Protein AF-A0A2N9JB74-F1 (afdb_monomer)

Organism: Fagus sylvatica (NCBI:txid28930)

InterPro domains:
  IPR013149 Alcohol dehydrogenase-like, C-terminal [PF00107] (8-75)
  IPR036291 NAD(P)-binding domain superfamily [SSF51735] (7-85)
  IPR045010 Medium-chain dehydrogenase/reductase [PTHR43205] (7-88)

Sequence (125 aa):
MSYSCLNKVDILKSKFGFDEAFNYKEEHDLDATLKRCFPEGIDIYFESVGGKMLDAVLLNMRLHGRIAIAGMISQYNLDQPEGVRNLLKEYVEDIAEGLENGPAALVGMFSGHNVGKQVVVVARE

Solvent-accessible surface area (backbone atoms only — not comparable to full-atom values): 7688 Å² total; per-residue (Å²): 134,88,76,51,70,69,54,52,35,51,42,39,39,75,74,69,64,39,94,75,73,75,58,75,90,78,49,91,48,62,48,66,50,47,43,72,77,31,79,84,38,38,58,67,43,83,37,52,37,42,63,75,60,46,36,32,46,55,79,37,47,30,93,91,37,45,75,48,81,78,42,41,62,75,37,74,87,44,99,68,63,78,77,80,52,60,59,76,74,75,52,50,68,28,78,39,71,37,64,88,40,44,68,58,54,56,54,28,59,81,68,67,70,50,57,64,49,75,43,66,46,70,76,80,135

pLDDT: mean 88.75, std 11.05, range [41.91, 97.31]

Nearest PDB structures (foldseek):
  4nh4-assembly1_A  TM=6.630E-01  e=3.325E-15  Zingiber officinale
  6eow-assembly1_B  TM=6.743E-01  e=8.508E-15  Rubus idaeus
  6ytz-assembly1_A-2  TM=6.754E-01  e=3.723E-14  Malus domestica
  4we3-assembly1_B  TM=6.605E-01  e=5.208E-14  Zingiber officinale
  4we3-assembly2_D  TM=6.477E-01  e=7.789E-14  Zingiber officinale

Secondary structure (DSSP, 8-state):
----HHHHHHHHHHTT--S----TTT-S-HHHHHHHH-TT-EEEEEESS-THHHHHHHTTEEEEEEEEE---TTTTT-SSPPP-TTGGGGPPEEEEESGGGHHHHHHHHHHT---SEEEEE----

Foldseek 3Di:
DDQDLVNVQCCCCPPVPDPGDDRPVPDPDLLVVQCVVCVPFAQEAEAAADDPNQLSNLVRHDVNRDYHHPYHVPQPPDPDGDDRPCPVVNFDEDEAEAPVCVVVLVVCVVVVVTRGHYDYHHDDD

Structure (mmCIF, N/CA/C/O backbone):
data_AF-A0A2N9JB74-F1
#
_entry.id   AF-A0A2N9JB74-F1
#
loop_
_atom_site.group_PDB
_atom_site.id
_atom_site.type_symbol
_atom_site.label_atom_id
_atom_site.label_alt_id
_atom_site.label_comp_id
_atom_site.label_asym_id
_atom_site.label_entity_id
_atom_site.label_seq_id
_atom_site.pdbx_PDB_ins_code
_atom_site.Cartn_x
_atom_site.Cartn_y
_atom_site.Cartn_z
_atom_site.occupancy
_atom_site.B_iso_or_equiv
_atom_site.auth_seq_id
_atom_site.auth_comp_id
_atom_site.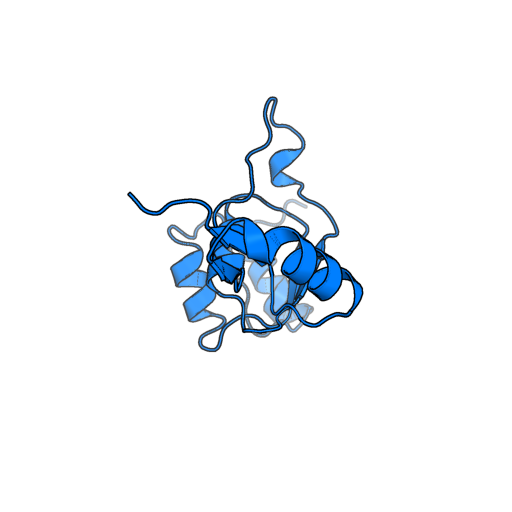auth_asym_id
_atom_site.auth_atom_id
_atom_site.pdbx_PDB_model_num
ATOM 1 N N . MET A 1 1 ? -0.121 19.117 25.818 1.00 41.91 1 MET A N 1
ATOM 2 C CA . MET A 1 1 ? -0.959 17.908 25.990 1.00 41.91 1 MET A CA 1
ATOM 3 C C . MET A 1 1 ? 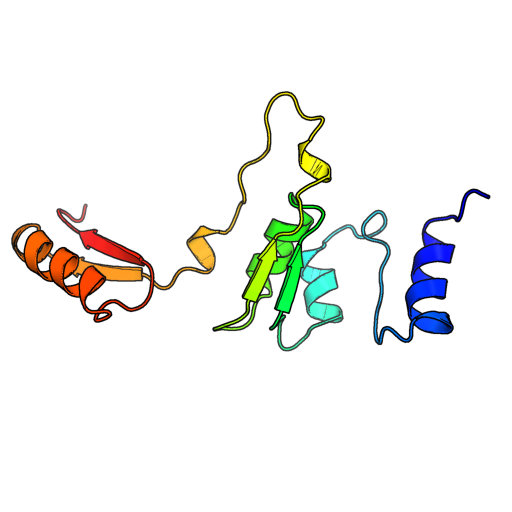-0.326 16.777 25.196 1.00 41.91 1 MET A C 1
ATOM 5 O O . MET A 1 1 ? -0.414 16.793 23.976 1.00 41.91 1 MET A O 1
ATOM 9 N N . SER A 1 2 ? 0.386 15.852 25.846 1.00 44.53 2 SER A N 1
ATOM 10 C CA . SER A 1 2 ? 0.863 14.643 25.167 1.00 44.53 2 SER A CA 1
ATOM 11 C C . SER A 1 2 ? -0.281 13.634 25.118 1.00 44.53 2 SER A C 1
ATOM 13 O O . SER A 1 2 ? -0.617 13.022 26.129 1.00 44.53 2 SER A O 1
ATOM 15 N N . TYR A 1 3 ? -0.908 13.482 23.958 1.00 53.00 3 TYR A N 1
ATOM 16 C CA . TYR A 1 3 ? -1.832 12.376 23.731 1.00 53.00 3 TYR A CA 1
ATOM 17 C C . TYR A 1 3 ? -1.020 11.077 23.646 1.00 53.00 3 TYR A C 1
ATOM 19 O O . TYR A 1 3 ? -0.108 10.972 22.820 1.00 53.00 3 TYR A O 1
ATOM 27 N N . SER A 1 4 ? -1.315 10.113 24.523 1.00 62.28 4 SER A N 1
ATOM 28 C CA . SER A 1 4 ? -0.762 8.757 24.428 1.00 62.28 4 SER A CA 1
ATOM 29 C C . SER A 1 4 ? -1.202 8.101 23.111 1.00 62.28 4 SER A C 1
ATOM 31 O O . SER A 1 4 ? -2.171 8.533 22.485 1.00 62.28 4 SER A O 1
ATOM 33 N N . CYS A 1 5 ? -0.485 7.077 22.641 1.00 59.75 5 CYS A N 1
ATOM 34 C CA . CYS A 1 5 ? -0.807 6.450 21.352 1.00 59.75 5 CYS A CA 1
ATOM 35 C C . CYS A 1 5 ? -2.201 5.790 21.350 1.00 59.75 5 CYS A C 1
ATOM 37 O O . CYS A 1 5 ? -2.911 5.916 20.357 1.00 59.75 5 CYS A O 1
ATOM 39 N N . LEU A 1 6 ? -2.631 5.217 22.482 1.00 64.00 6 LEU A N 1
ATOM 40 C CA . LEU A 1 6 ? -3.992 4.693 22.681 1.00 64.00 6 LEU A CA 1
ATOM 41 C C . LEU A 1 6 ? -5.058 5.779 22.489 1.00 64.00 6 LEU A C 1
ATOM 43 O O . LEU A 1 6 ? -6.030 5.591 21.767 1.00 64.00 6 LEU A O 1
ATOM 47 N N . ASN A 1 7 ? -4.802 6.976 23.018 1.00 84.81 7 ASN A N 1
ATOM 48 C CA . ASN A 1 7 ? -5.719 8.099 22.887 1.00 84.81 7 ASN A CA 1
ATOM 49 C C . ASN A 1 7 ? -5.925 8.529 21.418 1.00 84.81 7 ASN A C 1
ATOM 51 O O . ASN A 1 7 ? -7.013 8.960 21.047 1.00 84.81 7 ASN A O 1
ATOM 55 N N . LYS A 1 8 ? -4.910 8.377 20.554 1.00 92.50 8 LYS A N 1
ATOM 56 C CA . LYS A 1 8 ? -5.044 8.709 19.126 1.00 92.50 8 LYS A CA 1
ATOM 57 C C . LYS A 1 8 ? -5.966 7.738 18.393 1.00 92.50 8 LYS A C 1
ATOM 59 O O . LYS A 1 8 ? -6.780 8.194 17.597 1.00 92.50 8 LYS A O 1
ATOM 64 N N . VAL A 1 9 ? -5.841 6.437 18.662 1.00 94.44 9 VAL A N 1
ATOM 65 C CA . VAL A 1 9 ? -6.705 5.404 18.065 1.00 94.44 9 VAL A CA 1
ATOM 66 C C . VAL A 1 9 ? -8.160 5.651 18.459 1.00 94.44 9 VAL A C 1
ATOM 68 O O . VAL A 1 9 ? -9.028 5.721 17.590 1.00 94.44 9 VAL A O 1
ATOM 71 N N . ASP A 1 10 ? -8.409 5.908 19.744 1.00 94.19 10 ASP A N 1
ATOM 72 C CA . ASP A 1 10 ? -9.755 6.195 20.242 1.00 94.19 10 AS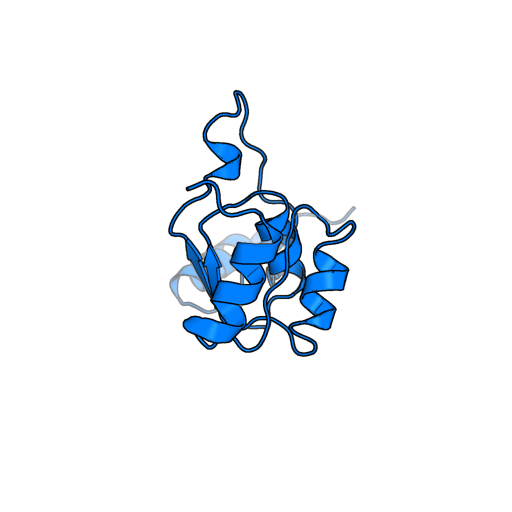P A CA 1
ATOM 73 C C . ASP A 1 10 ? -10.355 7.443 19.590 1.00 94.19 10 ASP A C 1
ATOM 75 O O . ASP A 1 10 ? -11.521 7.439 19.194 1.00 94.19 10 ASP A O 1
ATOM 79 N N . ILE A 1 11 ? -9.571 8.514 19.430 1.00 95.56 11 ILE A N 1
ATOM 80 C CA . ILE A 1 11 ? -10.021 9.740 18.761 1.00 95.56 11 ILE A CA 1
ATOM 81 C C . ILE A 1 11 ? -10.356 9.480 17.282 1.00 95.56 11 ILE A C 1
ATOM 83 O O . ILE A 1 11 ? -11.350 10.018 16.792 1.00 95.56 11 ILE A O 1
ATOM 87 N N . LEU A 1 12 ? -9.571 8.664 16.568 1.00 95.88 12 LEU A N 1
ATOM 88 C CA . LEU A 1 12 ? -9.844 8.324 15.165 1.00 95.88 12 LEU A CA 1
ATOM 89 C C . LEU A 1 12 ? -11.214 7.658 15.009 1.00 95.88 12 LEU A C 1
ATOM 91 O O . LEU A 1 12 ? -12.006 8.097 14.175 1.00 95.88 12 LEU A O 1
ATOM 95 N N . LYS A 1 13 ? -11.530 6.673 15.857 1.00 95.19 13 LYS A N 1
ATOM 96 C CA . LYS A 1 13 ? -12.818 5.968 15.793 1.00 95.19 13 LYS A CA 1
ATOM 97 C C . LYS A 1 13 ? -13.969 6.821 16.330 1.00 95.19 13 LYS A C 1
ATOM 99 O O . LYS A 1 13 ? -14.968 7.023 15.651 1.00 95.19 13 LYS A O 1
ATOM 104 N N . SER A 1 14 ? -13.827 7.371 17.538 1.00 94.81 14 SER A N 1
ATOM 105 C CA . SER A 1 14 ? -14.934 8.045 18.237 1.00 94.81 14 SER A CA 1
ATOM 106 C C . SER A 1 14 ? -15.257 9.444 17.711 1.00 94.81 14 SER A C 1
ATOM 108 O O . SER A 1 14 ? -16.424 9.829 17.687 1.00 94.81 14 SER A O 1
ATOM 110 N N . LYS A 1 15 ? -14.245 10.227 17.314 1.00 95.69 15 LYS A N 1
ATOM 111 C CA . LYS A 1 15 ? -14.423 11.634 16.922 1.00 95.69 15 LYS A CA 1
ATOM 112 C C . LYS A 1 15 ? -14.409 11.831 15.415 1.00 95.69 15 LYS A C 1
ATOM 114 O O . LYS A 1 15 ? -15.163 12.661 14.914 1.00 95.69 15 LYS A O 1
ATOM 119 N N . PHE A 1 16 ? -13.524 11.131 14.712 1.00 95.62 16 PHE A N 1
ATOM 120 C CA . PHE A 1 16 ? -13.356 11.300 13.268 1.00 95.62 16 PHE A CA 1
ATOM 121 C C . PHE A 1 16 ? -14.130 10.271 12.437 1.00 95.62 16 PHE A C 1
ATOM 123 O O . PHE A 1 16 ? -14.217 10.441 11.226 1.00 95.62 16 PHE A O 1
ATOM 130 N N . GLY A 1 17 ? -14.735 9.266 13.078 1.00 96.12 17 GLY A N 1
ATOM 131 C CA . GLY A 1 17 ? -15.642 8.325 12.422 1.00 96.12 17 GLY A CA 1
ATOM 132 C C . GLY A 1 17 ? -14.945 7.319 11.511 1.00 96.12 17 GLY A C 1
ATOM 133 O O . GLY A 1 17 ? -15.567 6.844 10.569 1.00 96.12 17 GLY A O 1
ATOM 134 N N . PHE A 1 18 ? -13.669 7.011 11.760 1.00 96.19 18 PHE A N 1
ATOM 135 C CA . PHE A 1 18 ? -12.991 5.918 11.062 1.00 96.19 18 PHE A CA 1
ATOM 136 C C . PHE A 1 18 ? -13.571 4.572 11.507 1.00 96.19 18 PHE A C 1
ATOM 138 O O . PHE A 1 18 ? -13.714 4.338 12.710 1.00 96.19 18 PHE A O 1
ATOM 145 N N . ASP A 1 19 ? -13.837 3.682 10.550 1.00 96.00 19 ASP A N 1
ATOM 146 C CA . ASP A 1 19 ? -14.349 2.336 10.826 1.00 96.00 19 ASP A CA 1
ATOM 147 C C . ASP A 1 19 ? -13.372 1.542 11.702 1.00 96.00 19 ASP A C 1
ATOM 149 O O . ASP A 1 19 ? -13.748 0.986 12.735 1.00 96.00 19 ASP A O 1
ATOM 153 N N . GLU A 1 20 ? -12.086 1.570 11.343 1.00 95.06 20 GLU A N 1
ATOM 154 C CA . GLU A 1 20 ? -11.014 0.912 12.080 1.00 95.06 20 GLU A CA 1
ATOM 155 C C . GLU A 1 20 ? -9.763 1.785 12.206 1.00 95.06 20 GLU A C 1
ATOM 157 O O . GLU A 1 20 ? -9.450 2.616 11.353 1.00 95.06 20 GLU A O 1
ATOM 162 N N . ALA A 1 21 ? -9.040 1.590 13.309 1.00 95.81 21 ALA A N 1
ATOM 163 C CA . ALA A 1 21 ? -7.763 2.235 13.583 1.00 95.81 21 ALA A CA 1
ATOM 164 C C . ALA A 1 21 ? -6.934 1.355 14.525 1.00 95.81 21 ALA A C 1
ATOM 166 O O . ALA A 1 21 ? -7.482 0.684 15.399 1.00 95.81 21 ALA A O 1
ATOM 167 N N . PHE A 1 22 ? -5.611 1.386 14.378 1.00 95.38 22 PHE A N 1
ATOM 168 C CA . PHE A 1 22 ? -4.691 0.618 15.214 1.00 95.38 22 PHE A CA 1
ATOM 169 C C . PHE A 1 22 ? -3.421 1.413 15.528 1.00 95.38 22 PHE A C 1
ATOM 171 O O . PHE A 1 22 ? -3.044 2.350 14.817 1.00 95.38 22 PHE A O 1
ATOM 178 N N . ASN A 1 23 ? -2.749 1.043 16.619 1.00 95.19 23 ASN A N 1
ATOM 179 C CA . ASN A 1 23 ? -1.483 1.646 17.010 1.00 95.19 23 ASN A CA 1
ATOM 180 C C . ASN A 1 23 ? -0.317 0.852 16.412 1.00 95.19 23 ASN A C 1
ATOM 182 O O . ASN A 1 23 ? 0.150 -0.113 17.004 1.00 95.19 23 ASN A O 1
ATOM 186 N N . TYR A 1 24 ? 0.219 1.320 15.285 1.00 93.56 24 TYR A N 1
ATOM 187 C CA . TYR A 1 24 ? 1.325 0.664 14.574 1.00 93.56 24 TYR A CA 1
ATOM 188 C C . TYR A 1 24 ? 2.592 0.403 15.416 1.00 93.56 24 TYR A C 1
ATOM 190 O O . TYR A 1 24 ? 3.437 -0.383 15.005 1.00 93.56 24 TYR A O 1
ATOM 198 N N . LYS A 1 25 ? 2.766 1.074 16.565 1.00 92.25 25 LYS A N 1
ATOM 199 C CA . LYS A 1 25 ? 3.909 0.850 17.468 1.00 92.25 25 LYS A CA 1
ATOM 200 C C . LYS A 1 25 ? 3.756 -0.389 18.348 1.00 92.25 25 LYS A C 1
ATOM 202 O O . LYS A 1 25 ? 4.747 -0.847 18.906 1.00 92.25 25 LYS A O 1
ATOM 207 N N . GLU A 1 26 ? 2.530 -0.866 18.519 1.00 93.31 26 GLU A N 1
ATOM 208 C CA . GLU A 1 26 ? 2.198 -2.047 19.321 1.00 93.31 26 GLU A CA 1
ATOM 209 C C . GLU A 1 26 ? 1.990 -3.287 18.443 1.00 93.31 26 GLU A C 1
ATOM 211 O O . GLU A 1 26 ? 1.930 -4.400 18.956 1.00 93.31 26 GLU A O 1
ATOM 216 N N . GLU A 1 27 ? 1.939 -3.112 17.120 1.00 93.56 27 GLU A N 1
ATOM 217 C CA . GLU A 1 27 ? 1.781 -4.215 16.180 1.00 93.56 27 GLU A CA 1
ATOM 218 C C . GLU A 1 27 ? 3.128 -4.876 15.875 1.00 93.56 27 GLU A C 1
ATOM 220 O O . GLU A 1 27 ? 4.070 -4.243 15.393 1.00 93.56 27 GLU A O 1
ATOM 225 N N . HIS A 1 28 ? 3.204 -6.183 16.126 1.00 93.19 28 HIS A N 1
ATOM 226 C CA . HIS A 1 28 ? 4.371 -6.996 15.782 1.00 93.19 28 HIS A CA 1
ATOM 227 C C . HIS A 1 28 ? 4.457 -7.292 14.279 1.00 93.19 28 HIS A C 1
ATOM 229 O O . HIS A 1 28 ? 5.558 -7.431 13.747 1.00 93.19 28 HIS A O 1
ATOM 235 N N . ASP A 1 29 ? 3.305 -7.375 13.608 1.00 95.25 29 ASP A N 1
ATOM 236 C CA . ASP A 1 29 ? 3.182 -7.683 12.185 1.00 95.25 29 ASP A CA 1
ATOM 237 C C . ASP A 1 29 ? 2.145 -6.760 11.528 1.00 95.25 29 ASP A C 1
ATOM 239 O O . ASP A 1 29 ? 0.937 -6.851 11.777 1.00 95.25 29 ASP A O 1
ATOM 243 N N . LEU A 1 30 ? 2.637 -5.851 10.684 1.00 95.81 30 LEU A N 1
ATOM 244 C CA . LEU A 1 30 ? 1.799 -4.892 9.970 1.00 95.81 30 LEU A CA 1
ATOM 245 C C . LEU A 1 30 ? 1.007 -5.550 8.835 1.00 95.81 30 LEU A C 1
ATOM 247 O O . LEU A 1 30 ? -0.114 -5.120 8.588 1.00 95.81 30 LEU A O 1
ATOM 251 N N . ASP A 1 31 ? 1.532 -6.591 8.182 1.00 95.25 31 ASP A N 1
ATOM 252 C CA . ASP A 1 31 ? 0.814 -7.303 7.116 1.00 95.25 31 ASP A CA 1
ATOM 253 C C . ASP A 1 31 ? -0.412 -8.018 7.695 1.00 95.25 31 ASP A C 1
ATOM 255 O O . ASP A 1 31 ? -1.539 -7.807 7.248 1.00 95.25 31 ASP A O 1
ATOM 259 N N . ALA A 1 32 ? -0.220 -8.783 8.774 1.00 96.44 32 ALA A N 1
ATOM 260 C CA . ALA A 1 32 ? -1.323 -9.453 9.462 1.00 96.44 32 ALA A CA 1
ATOM 261 C C . ALA A 1 32 ? -2.364 -8.456 10.001 1.00 96.44 32 ALA A C 1
ATOM 263 O O . ALA A 1 32 ? -3.572 -8.700 9.930 1.00 96.44 32 ALA A O 1
ATOM 264 N N . THR A 1 33 ? -1.903 -7.313 10.513 1.00 97.19 33 THR A N 1
ATOM 265 C CA . THR A 1 33 ? -2.787 -6.249 10.999 1.00 97.19 33 THR A CA 1
ATOM 266 C C . THR A 1 33 ? -3.618 -5.646 9.873 1.00 97.19 33 THR A C 1
ATOM 268 O O . THR A 1 33 ? -4.833 -5.509 10.020 1.00 97.19 33 THR A O 1
ATOM 271 N N . LEU A 1 34 ? -2.993 -5.330 8.737 1.00 97.00 34 LEU A N 1
ATOM 272 C CA . LEU A 1 34 ? -3.688 -4.778 7.578 1.00 97.00 34 LEU A CA 1
ATOM 273 C C . LEU A 1 34 ? -4.697 -5.775 7.006 1.00 97.00 34 LEU A C 1
ATOM 275 O O . LEU A 1 34 ? -5.824 -5.370 6.752 1.00 97.00 34 LEU A O 1
ATOM 279 N N . LYS A 1 35 ? -4.374 -7.071 6.915 1.00 96.38 35 LYS A N 1
ATOM 280 C CA . LYS A 1 35 ? -5.331 -8.115 6.490 1.00 96.38 35 LYS A CA 1
ATOM 281 C C . LYS A 1 35 ? -6.548 -8.222 7.400 1.00 96.38 35 LYS A C 1
ATOM 283 O O . LYS A 1 35 ? -7.654 -8.458 6.925 1.00 96.38 35 LYS A O 1
ATOM 288 N N . ARG A 1 36 ? -6.360 -8.043 8.711 1.00 95.75 36 ARG A N 1
ATOM 289 C CA . ARG A 1 36 ? -7.465 -8.029 9.681 1.00 95.75 36 ARG A CA 1
ATOM 290 C C . ARG A 1 36 ? -8.392 -6.831 9.462 1.00 95.75 36 ARG A C 1
ATOM 292 O O . ARG A 1 36 ? -9.602 -6.986 9.585 1.00 95.75 36 ARG A O 1
ATOM 299 N N . CYS A 1 37 ? -7.836 -5.659 9.158 1.00 95.44 37 CYS A N 1
ATOM 300 C CA . CYS A 1 37 ? -8.611 -4.439 8.911 1.00 95.44 37 CYS A CA 1
ATOM 301 C C . CYS A 1 37 ? -9.221 -4.387 7.500 1.00 95.44 37 CYS A C 1
ATOM 303 O O . CYS A 1 37 ? -10.311 -3.852 7.325 1.00 95.44 37 CYS A O 1
ATOM 305 N N . PHE A 1 38 ? -8.533 -4.948 6.507 1.00 96.88 38 PHE A N 1
ATOM 306 C CA . PHE A 1 38 ? -8.879 -4.906 5.088 1.00 96.88 38 PHE A CA 1
ATOM 307 C C . PHE A 1 38 ? -8.856 -6.325 4.500 1.00 96.88 38 PHE A C 1
ATOM 309 O O . PHE A 1 38 ? -7.967 -6.652 3.712 1.00 96.88 38 PHE A O 1
ATOM 316 N N . PRO A 1 39 ? -9.822 -7.191 4.856 1.00 96.06 39 PRO A N 1
ATOM 317 C CA . PRO A 1 39 ? -9.829 -8.587 4.409 1.00 96.06 39 PRO A CA 1
ATOM 318 C C . PRO A 1 39 ? -9.936 -8.739 2.883 1.00 96.06 39 PRO A C 1
ATOM 320 O O . PRO A 1 39 ? -9.525 -9.759 2.337 1.00 96.06 39 PRO A O 1
ATOM 323 N N . GLU A 1 40 ? -10.456 -7.723 2.191 1.00 96.00 40 GLU A N 1
ATOM 324 C CA . GLU A 1 40 ? -10.568 -7.674 0.727 1.00 96.00 40 GLU A CA 1
ATOM 325 C C . GLU A 1 40 ? -9.456 -6.851 0.050 1.00 96.00 40 GLU A C 1
ATOM 327 O O . GLU A 1 40 ? -9.475 -6.683 -1.173 1.00 96.00 40 GLU A O 1
ATOM 332 N N . GLY A 1 41 ? -8.495 -6.347 0.831 1.00 95.88 41 GLY A N 1
ATOM 333 C CA . GLY A 1 41 ? -7.399 -5.486 0.393 1.00 95.88 41 GLY A CA 1
ATOM 334 C C . GLY A 1 41 ? -7.738 -3.989 0.339 1.00 95.88 41 GLY A C 1
ATOM 335 O O . GLY A 1 41 ? -8.845 -3.555 0.654 1.00 95.88 41 GLY A O 1
ATOM 336 N N . ILE A 1 42 ? -6.748 -3.188 -0.058 1.00 97.12 42 ILE A N 1
ATOM 337 C CA . ILE A 1 42 ? -6.751 -1.722 -0.013 1.00 97.12 42 ILE A CA 1
ATOM 338 C C . ILE A 1 42 ? -6.872 -1.147 -1.433 1.00 97.12 42 ILE A C 1
ATOM 340 O O . ILE A 1 42 ? -6.006 -1.357 -2.280 1.00 97.12 42 ILE A O 1
ATOM 344 N N . ASP A 1 43 ? -7.930 -0.378 -1.702 1.00 94.62 43 ASP A N 1
ATOM 345 C CA . ASP A 1 43 ? -8.126 0.295 -2.999 1.00 94.62 43 ASP A CA 1
ATOM 346 C C . ASP A 1 43 ? -7.397 1.643 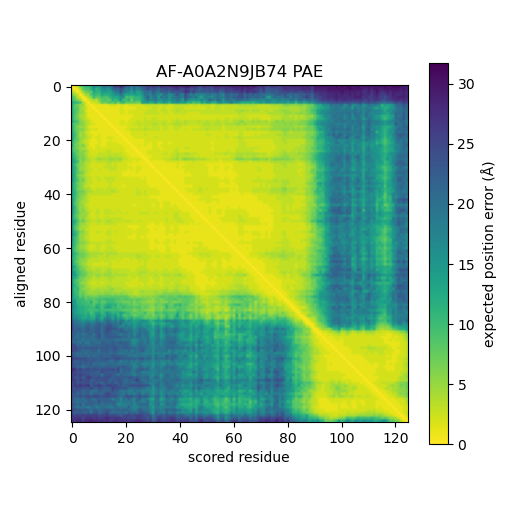-3.110 1.00 94.62 43 ASP A C 1
ATOM 348 O O . ASP A 1 43 ? -7.068 2.095 -4.215 1.00 94.62 43 ASP A O 1
ATOM 352 N N . ILE A 1 44 ? -7.220 2.345 -1.989 1.00 94.25 44 ILE A N 1
ATOM 353 C CA . ILE A 1 44 ? -6.577 3.660 -1.928 1.00 94.25 44 ILE A CA 1
ATOM 354 C C . ILE A 1 44 ? -5.739 3.740 -0.657 1.00 94.25 44 ILE A C 1
ATOM 356 O O . ILE A 1 44 ? -6.259 3.565 0.442 1.00 94.25 44 ILE A O 1
ATOM 360 N N . TYR A 1 45 ? -4.464 4.085 -0.809 1.00 97.31 45 TYR A N 1
ATOM 361 C CA . TYR A 1 45 ? -3.577 4.393 0.303 1.00 97.31 45 TYR A CA 1
ATOM 362 C C . TYR A 1 45 ? -3.077 5.834 0.220 1.00 97.31 45 TYR A C 1
ATOM 364 O O . TYR A 1 45 ? -2.500 6.253 -0.784 1.00 97.31 45 TYR A O 1
ATOM 372 N N . PHE A 1 46 ? -3.302 6.605 1.282 1.00 96.44 46 PHE A N 1
ATOM 373 C CA . PHE A 1 46 ? -2.751 7.949 1.419 1.00 96.44 46 PHE A CA 1
ATOM 374 C C . PHE A 1 46 ? -1.427 7.875 2.184 1.00 96.44 46 PHE A C 1
ATOM 376 O O . PHE A 1 46 ? -1.403 7.713 3.405 1.00 96.44 46 PHE A O 1
ATOM 383 N N . GLU A 1 47 ? -0.322 7.971 1.454 1.00 96.12 47 GLU A N 1
ATOM 384 C CA . GLU A 1 47 ? 1.024 7.753 1.968 1.00 96.12 47 GLU A CA 1
ATOM 385 C C . GLU A 1 47 ? 1.619 9.053 2.536 1.00 96.12 47 GLU A C 1
ATOM 387 O O . GLU A 1 47 ? 1.758 10.059 1.841 1.00 96.12 47 GLU A O 1
ATOM 392 N N . SER A 1 48 ? 1.976 9.033 3.819 1.00 94.44 48 SER A N 1
ATOM 393 C CA . SER A 1 48 ? 2.617 10.141 4.550 1.00 94.44 48 SER A CA 1
ATOM 394 C C . SER A 1 48 ? 3.859 9.719 5.354 1.00 94.44 48 SER A C 1
ATOM 396 O O . SER A 1 48 ? 4.576 10.568 5.891 1.00 94.44 48 SER A O 1
ATOM 398 N N . VAL A 1 49 ? 4.113 8.417 5.480 1.00 95.25 49 VAL A N 1
ATOM 399 C CA . VAL A 1 49 ? 5.062 7.801 6.410 1.00 95.25 49 VAL A CA 1
ATOM 400 C C . VAL A 1 49 ? 6.176 7.040 5.700 1.00 95.25 49 VAL A C 1
ATOM 402 O O . VAL A 1 49 ? 7.335 7.257 6.055 1.00 95.25 49 VAL A O 1
ATOM 405 N N . GLY A 1 50 ? 5.881 6.211 4.704 1.00 94.06 50 GLY A N 1
ATOM 406 C CA . GLY A 1 50 ? 6.853 5.355 4.024 1.00 94.06 50 GLY A CA 1
ATOM 407 C C . GLY A 1 50 ? 7.357 4.185 4.883 1.00 94.06 50 GLY A C 1
ATOM 408 O O . GLY A 1 50 ? 6.780 3.836 5.919 1.00 94.06 50 GLY A O 1
ATOM 409 N N . GLY A 1 51 ? 8.476 3.589 4.464 1.00 93.62 51 GLY A N 1
ATOM 410 C CA . GLY A 1 51 ? 9.159 2.514 5.190 1.00 93.62 51 GLY A CA 1
ATOM 411 C C . GLY A 1 51 ? 8.299 1.257 5.359 1.00 93.62 51 GLY A C 1
ATOM 412 O O . GLY A 1 51 ? 7.536 0.884 4.474 1.00 93.62 51 GLY A O 1
ATOM 413 N N . LYS A 1 52 ? 8.385 0.617 6.533 1.00 93.62 52 LYS A N 1
ATOM 414 C CA . LYS A 1 52 ? 7.705 -0.664 6.817 1.00 93.62 52 LYS A CA 1
ATOM 415 C C . LYS A 1 52 ? 6.185 -0.636 6.625 1.00 93.62 52 LYS A C 1
ATOM 417 O O . LYS A 1 52 ? 5.605 -1.675 6.332 1.00 93.62 52 LYS A O 1
ATOM 422 N N . MET A 1 53 ? 5.542 0.520 6.816 1.00 95.81 53 MET A N 1
ATOM 423 C CA . MET A 1 53 ? 4.103 0.645 6.576 1.00 95.81 53 MET A CA 1
ATOM 424 C C . MET A 1 53 ? 3.794 0.562 5.080 1.00 95.81 53 MET A C 1
ATOM 426 O O . MET A 1 53 ? 2.924 -0.212 4.700 1.00 95.81 53 MET A O 1
ATOM 430 N N . LEU A 1 54 ? 4.542 1.283 4.237 1.00 95.06 54 LEU A N 1
ATOM 431 C CA . LEU A 1 54 ? 4.393 1.213 2.780 1.00 95.06 54 LEU A CA 1
ATOM 432 C C . LEU A 1 54 ? 4.631 -0.203 2.261 1.00 95.06 54 LEU A C 1
ATOM 434 O O . LEU A 1 54 ? 3.833 -0.716 1.483 1.00 95.06 54 LEU A O 1
ATOM 438 N N . ASP A 1 55 ? 5.700 -0.844 2.737 1.00 93.50 55 ASP A N 1
ATOM 439 C CA . ASP A 1 55 ? 6.057 -2.207 2.340 1.00 93.50 55 ASP A CA 1
ATOM 440 C C . ASP A 1 55 ? 4.934 -3.208 2.664 1.00 93.50 55 ASP A C 1
ATOM 442 O O . ASP A 1 55 ? 4.692 -4.129 1.882 1.00 93.50 55 ASP A O 1
ATOM 446 N N . ALA A 1 56 ? 4.257 -3.036 3.808 1.00 94.75 56 ALA A N 1
ATOM 447 C CA . ALA A 1 56 ? 3.129 -3.869 4.222 1.00 94.75 56 ALA A CA 1
ATOM 448 C C . ALA A 1 56 ? 1.841 -3.522 3.463 1.00 94.75 56 ALA A C 1
ATOM 450 O O . ALA A 1 56 ? 1.087 -4.420 3.097 1.00 94.75 56 ALA A O 1
ATOM 451 N N . VAL A 1 57 ? 1.591 -2.238 3.192 1.00 95.56 57 VAL A N 1
ATOM 452 C CA . VAL A 1 57 ? 0.429 -1.806 2.408 1.00 95.56 57 VAL A CA 1
ATOM 453 C C . VAL A 1 57 ? 0.501 -2.336 0.988 1.00 95.56 57 VAL A C 1
ATOM 455 O O . VAL A 1 57 ? -0.508 -2.847 0.519 1.00 95.56 57 VAL A O 1
ATOM 458 N N . LEU A 1 58 ? 1.668 -2.273 0.336 1.00 93.88 58 LEU A N 1
ATOM 459 C CA . LEU A 1 58 ? 1.854 -2.800 -1.018 1.00 93.88 58 LEU A CA 1
ATOM 460 C C . LEU A 1 58 ? 1.357 -4.244 -1.119 1.00 93.88 58 LEU A C 1
ATOM 462 O O . LEU A 1 58 ? 0.528 -4.514 -1.969 1.00 93.88 58 LEU A O 1
ATOM 466 N N . LEU A 1 59 ? 1.728 -5.114 -0.172 1.00 92.69 59 LEU A N 1
ATOM 467 C CA . LEU A 1 59 ? 1.294 -6.521 -0.129 1.00 92.69 59 LEU A CA 1
ATOM 468 C C . LEU A 1 59 ? -0.217 -6.733 0.074 1.00 92.69 59 LEU A C 1
ATOM 470 O O . LEU A 1 59 ? -0.701 -7.857 -0.056 1.00 92.69 59 LEU A O 1
ATOM 474 N N . ASN A 1 60 ? -0.943 -5.684 0.453 1.00 95.12 60 ASN A N 1
ATOM 475 C CA . ASN A 1 60 ? -2.375 -5.706 0.733 1.00 95.12 60 ASN A CA 1
ATOM 476 C C . ASN A 1 60 ? -3.169 -4.831 -0.242 1.00 95.12 60 ASN A C 1
ATOM 478 O O . ASN A 1 60 ? -4.363 -4.615 -0.026 1.00 95.12 60 ASN A O 1
ATOM 482 N N . MET A 1 61 ? -2.541 -4.309 -1.298 1.00 94.56 61 MET A N 1
ATOM 483 C CA . MET A 1 61 ? -3.235 -3.525 -2.311 1.00 94.56 61 MET A CA 1
ATOM 484 C C . MET A 1 61 ? -4.143 -4.415 -3.158 1.00 94.56 61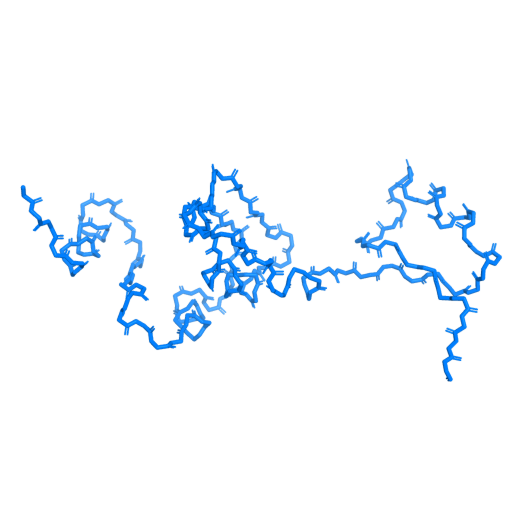 MET A C 1
ATOM 486 O O . MET A 1 61 ? -3.851 -5.569 -3.464 1.00 94.56 61 MET A O 1
ATOM 490 N N . ARG A 1 62 ? -5.279 -3.854 -3.562 1.00 92.31 62 ARG A N 1
ATOM 491 C CA . ARG A 1 62 ? -6.132 -4.457 -4.585 1.00 92.31 62 ARG A CA 1
ATOM 492 C C . ARG A 1 62 ? -5.586 -4.141 -5.967 1.00 92.31 62 ARG A C 1
ATOM 494 O O . ARG A 1 62 ? -4.974 -3.092 -6.180 1.00 92.31 62 ARG A O 1
ATOM 501 N N . LEU A 1 63 ? -5.885 -5.007 -6.935 1.00 85.94 63 LEU A N 1
ATOM 502 C CA . LEU A 1 63 ? -5.624 -4.716 -8.343 1.00 85.94 63 LEU A CA 1
ATOM 503 C C . LEU A 1 63 ? -6.285 -3.379 -8.724 1.00 85.94 63 LEU A C 1
ATOM 505 O O . LEU A 1 63 ? -7.452 -3.149 -8.411 1.00 85.94 63 LEU A O 1
ATOM 509 N N . HIS A 1 64 ? -5.532 -2.509 -9.403 1.00 84.06 64 HIS A N 1
ATOM 510 C CA . HIS A 1 64 ? -5.912 -1.120 -9.718 1.00 84.06 64 HIS A CA 1
ATOM 511 C C . HIS A 1 64 ? -6.048 -0.181 -8.508 1.00 84.06 64 HIS A C 1
ATOM 513 O O . HIS A 1 64 ? -6.574 0.932 -8.633 1.00 84.06 64 HIS A O 1
ATOM 519 N N . GLY A 1 65 ? -5.562 -0.594 -7.340 1.00 86.62 65 GLY A N 1
ATOM 520 C CA . GLY A 1 65 ? -5.454 0.280 -6.190 1.00 86.62 65 GLY A CA 1
ATOM 521 C C . GLY A 1 65 ? -4.480 1.436 -6.449 1.00 86.62 65 GLY A C 1
ATOM 522 O O . GLY A 1 65 ? -3.605 1.367 -7.313 1.00 86.62 65 GLY A O 1
ATOM 523 N N . ARG A 1 66 ? -4.659 2.549 -5.733 1.00 88.75 66 ARG A N 1
ATOM 524 C CA . ARG A 1 66 ? -3.874 3.780 -5.935 1.00 88.75 66 ARG A CA 1
ATOM 525 C C . ARG A 1 66 ? -3.176 4.196 -4.656 1.00 88.75 66 ARG A C 1
ATOM 527 O O . ARG A 1 66 ? -3.769 4.142 -3.584 1.00 88.75 66 ARG A O 1
ATOM 534 N N . ILE A 1 67 ? -1.951 4.689 -4.788 1.00 94.31 67 ILE A N 1
ATOM 535 C CA . ILE A 1 67 ? -1.195 5.265 -3.677 1.00 94.31 67 ILE A CA 1
ATOM 536 C C . ILE A 1 67 ? -0.985 6.753 -3.955 1.00 94.31 67 ILE A C 1
ATOM 538 O O . ILE A 1 67 ? -0.343 7.123 -4.936 1.00 94.31 67 ILE A O 1
ATOM 542 N N . ALA A 1 68 ? -1.543 7.610 -3.101 1.00 91.25 68 ALA A N 1
ATOM 543 C CA . ALA A 1 68 ? -1.331 9.051 -3.144 1.00 91.25 68 ALA A CA 1
ATOM 544 C C . ALA A 1 68 ? -0.171 9.412 -2.213 1.00 91.25 68 ALA A C 1
ATOM 546 O O . ALA A 1 68 ? -0.318 9.368 -0.994 1.00 91.25 68 ALA A O 1
ATOM 547 N N . ILE A 1 69 ? 0.984 9.754 -2.785 1.00 92.88 69 ILE A N 1
ATOM 548 C CA . ILE A 1 69 ? 2.194 10.054 -2.014 1.00 92.88 69 ILE A CA 1
ATOM 549 C C . ILE A 1 69 ? 2.197 11.530 -1.616 1.00 92.88 69 ILE A C 1
ATOM 551 O O . ILE A 1 69 ? 2.449 12.404 -2.442 1.00 92.88 69 ILE A O 1
ATOM 555 N N . ALA A 1 70 ? 1.942 11.796 -0.338 1.00 93.50 70 ALA A N 1
ATOM 556 C CA . ALA A 1 70 ? 2.102 13.111 0.277 1.00 93.50 70 ALA A CA 1
ATOM 557 C C . ALA A 1 70 ? 3.479 13.273 0.943 1.00 93.50 70 ALA A C 1
ATOM 559 O O . ALA A 1 70 ? 4.021 14.376 0.982 1.00 93.50 70 ALA A O 1
ATOM 560 N N . GLY A 1 71 ? 4.059 12.187 1.462 1.00 89.88 71 GLY A N 1
ATOM 561 C CA . GLY A 1 71 ? 5.383 12.213 2.080 1.00 89.88 71 GLY A CA 1
ATOM 562 C C . GLY A 1 71 ? 5.827 10.867 2.646 1.00 89.88 71 GLY A C 1
ATOM 563 O O . GLY A 1 71 ? 5.068 9.906 2.656 1.00 89.88 71 GLY A O 1
ATOM 564 N N . MET A 1 72 ? 7.068 10.808 3.133 1.00 93.88 72 MET A N 1
ATOM 565 C CA . MET A 1 72 ? 7.670 9.614 3.739 1.00 93.88 72 MET A CA 1
ATOM 566 C C . MET A 1 72 ? 8.447 9.976 5.010 1.00 93.88 72 MET A C 1
ATOM 568 O O . MET A 1 72 ? 9.662 9.798 5.089 1.00 93.88 72 MET A O 1
ATOM 572 N N . ILE A 1 73 ? 7.751 10.520 6.018 1.00 94.88 73 ILE A N 1
ATOM 573 C CA . ILE A 1 73 ? 8.402 11.116 7.201 1.00 94.88 73 ILE A CA 1
ATOM 574 C C . ILE A 1 73 ? 9.309 10.152 7.977 1.00 94.88 73 ILE A C 1
ATOM 576 O O . ILE A 1 73 ? 10.245 10.599 8.638 1.00 94.88 73 ILE A O 1
ATOM 580 N N . SER A 1 74 ? 9.084 8.836 7.883 1.00 93.75 74 SER A N 1
ATOM 581 C CA . SER A 1 74 ? 9.950 7.842 8.535 1.00 93.75 74 SER A CA 1
ATOM 582 C C . SER A 1 74 ? 11.379 7.821 7.983 1.00 93.75 74 SER A C 1
ATOM 584 O O . SER A 1 74 ? 12.275 7.335 8.664 1.00 93.75 74 SER A O 1
ATOM 586 N N . GLN A 1 75 ? 11.593 8.359 6.780 1.00 92.69 75 GLN A N 1
ATOM 587 C CA . GLN A 1 75 ? 12.862 8.286 6.059 1.00 92.69 75 GLN A CA 1
ATOM 588 C C . GLN A 1 75 ? 13.697 9.570 6.159 1.00 92.69 75 GLN A C 1
ATOM 590 O O . GLN A 1 75 ? 14.896 9.540 5.908 1.00 92.69 75 GLN A O 1
ATOM 595 N N . TYR A 1 76 ? 13.096 10.707 6.527 1.00 90.94 76 TYR A N 1
ATOM 596 C CA . TYR A 1 76 ? 13.721 12.030 6.359 1.00 90.94 76 TYR A CA 1
ATOM 597 C C . TYR A 1 76 ? 14.979 12.260 7.202 1.00 90.94 76 TYR A C 1
ATOM 599 O O . TYR A 1 76 ? 15.834 13.045 6.810 1.00 90.94 76 TYR A O 1
ATOM 607 N N . ASN A 1 77 ? 15.082 11.594 8.353 1.00 92.19 77 ASN A N 1
ATOM 608 C CA . ASN A 1 77 ? 16.194 11.767 9.292 1.00 92.19 77 ASN A CA 1
ATOM 609 C C . ASN A 1 77 ? 17.200 10.605 9.242 1.00 92.19 77 ASN A C 1
ATOM 611 O O . ASN A 1 77 ? 17.993 10.453 10.169 1.00 92.19 77 ASN A O 1
ATOM 615 N N . LEU A 1 78 ? 17.131 9.750 8.219 1.00 90.19 78 LEU A N 1
ATOM 616 C CA . LEU A 1 78 ? 18.079 8.658 8.021 1.00 90.19 78 LEU A CA 1
ATOM 617 C C . LEU A 1 78 ? 19.220 9.131 7.117 1.00 90.19 78 LEU A C 1
ATOM 619 O O . LEU A 1 78 ? 18.966 9.702 6.059 1.00 90.19 78 LEU A O 1
ATOM 623 N N . ASP A 1 79 ? 20.466 8.829 7.490 1.00 90.69 79 ASP A N 1
ATOM 624 C CA . ASP A 1 79 ? 21.638 9.109 6.643 1.00 90.69 79 ASP A CA 1
ATOM 625 C C . ASP A 1 79 ? 21.553 8.379 5.292 1.00 90.69 79 ASP A C 1
ATOM 627 O O . ASP A 1 79 ? 22.057 8.852 4.274 1.00 90.69 79 ASP A O 1
ATOM 631 N N . GLN A 1 80 ? 20.893 7.217 5.287 1.00 88.81 80 GLN A N 1
ATOM 632 C CA . GLN A 1 80 ? 20.568 6.442 4.097 1.00 88.81 80 GLN A CA 1
ATOM 633 C C . GLN A 1 80 ? 19.093 6.024 4.152 1.00 88.81 80 GLN A C 1
ATOM 635 O O . GLN A 1 80 ? 18.741 5.159 4.959 1.00 88.81 80 GLN A O 1
ATOM 640 N N . PRO A 1 81 ? 18.227 6.623 3.317 1.00 84.62 81 PRO A N 1
ATOM 641 C CA . PRO A 1 81 ? 16.834 6.213 3.203 1.00 84.62 81 PRO A CA 1
ATOM 642 C C . PRO A 1 81 ? 16.702 4.751 2.771 1.00 84.62 81 PRO A C 1
ATOM 644 O O . PRO A 1 81 ? 17.436 4.273 1.903 1.00 84.62 81 PRO A O 1
ATOM 647 N N . GLU A 1 82 ? 15.734 4.044 3.345 1.00 85.44 82 GLU A N 1
ATOM 648 C CA . GLU A 1 82 ? 15.406 2.688 2.926 1.00 85.44 82 GLU A CA 1
ATOM 649 C C . GLU A 1 82 ? 14.642 2.714 1.593 1.00 85.44 82 GLU A C 1
ATOM 651 O O . GLU A 1 82 ? 13.706 3.493 1.402 1.00 85.44 82 GLU A O 1
ATOM 656 N N . GLY A 1 83 ? 15.025 1.839 0.660 1.00 81.94 83 GLY A N 1
ATOM 657 C CA . GLY A 1 83 ? 14.250 1.615 -0.559 1.00 81.94 83 GLY A CA 1
ATOM 658 C C . GLY A 1 83 ? 12.930 0.902 -0.261 1.00 81.94 83 GLY A C 1
ATOM 659 O O . GLY A 1 83 ? 12.858 0.086 0.658 1.00 81.94 83 GLY A O 1
ATOM 660 N N . VAL A 1 84 ? 11.904 1.175 -1.070 1.00 83.12 84 VAL A N 1
ATOM 661 C CA . VAL A 1 84 ? 10.595 0.515 -0.959 1.00 83.12 84 VAL A CA 1
ATOM 662 C C . VAL A 1 84 ? 10.734 -0.959 -1.327 1.00 83.12 84 VAL A C 1
ATOM 664 O O . VAL A 1 84 ? 11.057 -1.304 -2.469 1.00 83.12 84 VAL A O 1
ATOM 667 N N . ARG A 1 85 ? 10.495 -1.841 -0.357 1.00 75.06 85 ARG A N 1
ATOM 668 C CA . ARG A 1 85 ? 10.534 -3.289 -0.557 1.00 75.06 85 ARG A CA 1
ATOM 669 C C . ARG A 1 85 ? 9.142 -3.734 -1.010 1.00 75.06 85 ARG A C 1
ATOM 671 O O . ARG A 1 85 ? 8.132 -3.175 -0.613 1.00 75.06 85 ARG A O 1
ATOM 678 N N . ASN A 1 86 ? 9.080 -4.739 -1.881 1.00 75.19 86 ASN A N 1
ATOM 679 C CA . ASN A 1 86 ? 7.848 -5.222 -2.533 1.00 75.19 86 ASN A CA 1
ATOM 680 C C . ASN A 1 86 ? 7.250 -4.328 -3.619 1.00 75.19 86 ASN A C 1
ATOM 682 O O . ASN A 1 86 ? 6.256 -4.754 -4.194 1.00 75.19 86 ASN A O 1
ATOM 686 N N . LEU A 1 87 ? 7.870 -3.193 -3.977 1.00 71.50 87 LEU A N 1
ATOM 687 C CA . LEU A 1 87 ? 7.417 -2.396 -5.121 1.00 71.50 87 LEU A CA 1
ATOM 688 C C . LEU A 1 87 ? 7.207 -3.321 -6.327 1.00 71.50 87 LEU A C 1
ATOM 690 O O . LEU A 1 87 ? 6.079 -3.495 -6.749 1.00 71.50 87 LEU A O 1
ATOM 694 N N . LEU A 1 88 ? 8.242 -4.061 -6.741 1.00 63.22 88 LEU A N 1
ATOM 695 C CA . LEU A 1 88 ? 8.207 -4.991 -7.881 1.00 63.22 88 LEU A CA 1
ATOM 696 C C . LEU A 1 88 ? 7.205 -6.158 -7.779 1.00 63.22 88 LEU A C 1
ATOM 698 O O . LEU A 1 88 ? 6.906 -6.750 -8.807 1.00 63.22 88 LEU A O 1
ATOM 702 N N . LYS A 1 89 ? 6.692 -6.510 -6.591 1.00 62.09 89 LYS A N 1
ATOM 703 C CA . LYS A 1 89 ? 5.718 -7.612 -6.456 1.00 62.09 89 LYS A CA 1
ATOM 704 C C . LYS A 1 89 ? 4.314 -7.216 -6.913 1.00 62.09 89 LYS A C 1
ATOM 706 O O . LYS A 1 89 ? 3.559 -8.085 -7.325 1.00 62.09 89 LYS A O 1
ATOM 711 N N . GLU A 1 90 ? 4.003 -5.922 -6.881 1.00 57.72 90 GLU A N 1
ATOM 712 C CA . GLU A 1 90 ? 2.728 -5.360 -7.345 1.00 57.72 90 GLU A CA 1
ATOM 713 C C . GLU A 1 90 ? 2.724 -5.053 -8.856 1.00 57.72 90 GLU A C 1
ATOM 715 O O . GLU A 1 90 ? 1.728 -4.573 -9.398 1.00 57.72 90 GLU A O 1
ATOM 720 N N . TYR A 1 91 ? 3.834 -5.295 -9.566 1.00 66.56 91 TYR A N 1
ATOM 721 C CA . TYR A 1 91 ? 3.921 -5.019 -11.000 1.00 66.56 91 TYR A CA 1
ATOM 722 C C . TYR A 1 91 ? 3.526 -6.263 -11.778 1.00 66.56 91 TYR A C 1
ATOM 724 O O . TYR A 1 91 ? 4.176 -7.302 -11.699 1.00 66.56 91 TYR A O 1
ATOM 732 N N . VAL A 1 92 ? 2.488 -6.125 -12.596 1.00 70.25 92 VAL A N 1
ATOM 733 C CA . VAL A 1 92 ? 2.299 -7.015 -13.740 1.00 70.25 92 VAL A CA 1
ATOM 734 C C . VAL A 1 92 ? 3.436 -6.723 -14.717 1.00 70.25 92 VAL A C 1
ATOM 736 O O . VAL A 1 92 ? 3.705 -5.558 -15.015 1.00 70.25 92 VAL A O 1
ATOM 739 N N . GLU A 1 93 ? 4.144 -7.756 -15.160 1.00 81.06 93 GLU A N 1
ATOM 740 C CA . GLU A 1 93 ? 5.155 -7.634 -16.207 1.00 81.06 93 GLU A CA 1
ATOM 741 C C . GLU A 1 93 ? 4.563 -8.088 -17.541 1.00 81.06 93 GLU A C 1
ATOM 743 O O . GLU A 1 93 ? 3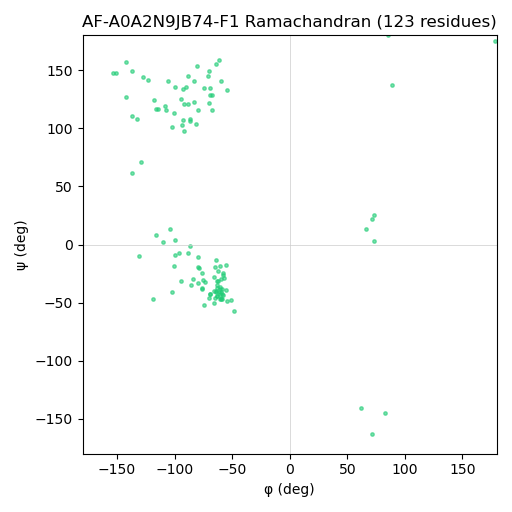.904 -9.125 -17.623 1.00 81.06 93 GLU A O 1
ATOM 748 N N . ASP A 1 94 ? 4.829 -7.309 -18.583 1.00 85.69 94 ASP A N 1
ATOM 749 C CA . ASP A 1 94 ? 4.560 -7.675 -19.966 1.00 85.69 94 ASP A CA 1
ATOM 750 C C . ASP A 1 94 ? 5.882 -8.127 -20.589 1.00 85.69 94 ASP A C 1
ATOM 752 O O . ASP A 1 94 ? 6.835 -7.345 -20.675 1.00 85.69 94 ASP A O 1
ATOM 756 N N . ILE A 1 95 ? 5.987 -9.408 -20.940 1.00 90.00 95 ILE A N 1
ATOM 757 C CA . ILE A 1 95 ? 7.260 -10.038 -21.297 1.00 90.00 95 ILE A CA 1
ATOM 758 C C . ILE A 1 95 ? 7.310 -10.300 -22.801 1.00 90.00 95 ILE A C 1
ATOM 760 O O . ILE A 1 95 ? 6.589 -11.147 -23.323 1.00 90.00 95 ILE A O 1
ATOM 764 N N . ALA A 1 96 ? 8.237 -9.627 -23.483 1.00 92.12 96 ALA A N 1
ATOM 765 C CA . ALA A 1 96 ? 8.627 -9.937 -24.852 1.00 92.12 96 ALA A CA 1
ATOM 766 C C . ALA A 1 96 ? 9.850 -10.868 -24.847 1.00 92.12 96 ALA A C 1
ATOM 768 O O . ALA A 1 96 ? 10.878 -10.555 -24.246 1.00 92.12 96 ALA A O 1
ATOM 769 N N . GLU A 1 97 ? 9.763 -12.015 -25.513 1.00 94.25 97 GLU A N 1
ATOM 770 C CA . GLU A 1 97 ? 10.890 -12.947 -25.637 1.00 94.25 97 GLU A CA 1
ATOM 771 C C . GLU A 1 97 ? 11.722 -12.634 -26.882 1.00 94.25 97 GLU A C 1
ATOM 773 O O . GLU A 1 97 ? 11.157 -12.435 -27.949 1.00 94.25 97 GLU A O 1
ATOM 778 N N . GLY A 1 98 ? 13.050 -12.622 -26.768 1.00 94.44 98 GLY A N 1
ATOM 779 C CA . GLY A 1 98 ? 13.961 -12.371 -27.886 1.00 94.44 98 GLY A CA 1
ATOM 780 C C . GLY A 1 98 ? 14.282 -10.887 -28.087 1.00 94.44 98 GLY A C 1
ATOM 781 O O . GLY A 1 98 ? 13.416 -10.010 -28.023 1.00 94.44 98 GLY A O 1
ATOM 782 N N . LEU A 1 99 ? 15.560 -10.591 -28.341 1.00 93.94 99 LEU A N 1
ATOM 783 C CA . LEU A 1 99 ? 16.047 -9.221 -28.542 1.00 93.94 99 LEU A CA 1
ATOM 784 C C . LEU A 1 99 ? 15.419 -8.562 -29.781 1.00 93.94 99 LEU A C 1
ATOM 786 O O . LEU A 1 99 ? 15.192 -7.353 -29.797 1.00 93.94 99 LEU A O 1
ATOM 790 N N . GLU A 1 100 ? 15.098 -9.361 -30.795 1.00 95.31 100 GLU A N 1
ATOM 791 C CA . GLU A 1 100 ? 14.416 -8.957 -32.023 1.00 95.31 100 GLU A CA 1
ATOM 792 C C . GLU A 1 100 ? 13.051 -8.303 -31.768 1.00 95.31 100 GLU A C 1
ATOM 794 O O . GLU A 1 100 ? 12.627 -7.451 -32.549 1.00 95.31 100 GLU A O 1
ATOM 799 N N . ASN A 1 101 ? 12.401 -8.631 -30.648 1.00 95.38 101 ASN A N 1
ATOM 800 C CA . ASN A 1 101 ? 11.111 -8.067 -30.265 1.00 95.38 101 ASN A CA 1
ATOM 801 C C . ASN A 1 101 ? 11.238 -6.764 -29.460 1.00 95.38 101 ASN A C 1
ATOM 803 O O . ASN A 1 101 ? 10.240 -6.074 -29.247 1.00 95.38 101 ASN A O 1
ATOM 807 N N . GLY A 1 102 ? 12.455 -6.367 -29.072 1.00 94.62 102 GLY A N 1
ATOM 808 C CA . GLY A 1 102 ? 12.717 -5.143 -28.314 1.00 94.62 102 GLY A CA 1
ATOM 809 C C . GLY A 1 102 ? 12.167 -3.863 -28.962 1.00 94.62 102 GLY A C 1
ATOM 810 O O . GLY A 1 102 ? 11.463 -3.112 -28.284 1.00 94.62 102 GLY A O 1
ATOM 811 N N . PRO A 1 103 ? 12.406 -3.602 -30.264 1.00 96.38 103 PRO A N 1
ATOM 812 C CA . PRO A 1 103 ? 11.847 -2.430 -30.936 1.00 96.38 103 PRO A CA 1
ATOM 813 C C . PRO A 1 103 ? 10.312 -2.396 -30.923 1.00 96.38 103 PRO A C 1
ATOM 815 O O . PRO A 1 103 ? 9.727 -1.342 -30.682 1.00 96.38 103 PRO A O 1
ATOM 818 N N . ALA A 1 104 ? 9.654 -3.540 -31.141 1.00 93.75 104 ALA A N 1
ATOM 819 C CA . ALA A 1 104 ? 8.195 -3.628 -31.144 1.00 93.75 104 ALA A CA 1
ATOM 820 C C . ALA A 1 104 ? 7.613 -3.428 -29.735 1.00 93.75 104 ALA A C 1
ATOM 822 O O . ALA A 1 104 ? 6.668 -2.659 -29.571 1.00 93.75 104 ALA A O 1
ATOM 823 N N . ALA A 1 105 ? 8.229 -4.042 -28.719 1.00 91.81 105 ALA A N 1
ATOM 824 C CA . ALA A 1 105 ? 7.874 -3.858 -27.314 1.00 91.81 105 ALA A CA 1
ATOM 825 C C . ALA A 1 105 ? 7.987 -2.383 -26.890 1.00 91.81 105 ALA A C 1
ATOM 827 O O . ALA A 1 105 ? 7.078 -1.838 -26.266 1.00 91.81 105 ALA A O 1
ATOM 828 N N . LEU A 1 106 ? 9.058 -1.696 -27.306 1.00 90.75 106 LEU A N 1
ATOM 829 C CA . LEU A 1 106 ? 9.250 -0.271 -27.032 1.00 90.75 106 LEU A CA 1
ATOM 830 C C . LEU A 1 106 ? 8.169 0.599 -27.690 1.00 90.75 106 LEU A C 1
ATOM 832 O O . LEU A 1 106 ? 7.628 1.497 -27.050 1.00 90.75 106 LEU A O 1
ATOM 836 N N . VAL A 1 107 ? 7.826 0.341 -28.955 1.00 93.88 107 VAL A N 1
ATOM 837 C CA . VAL A 1 107 ? 6.730 1.052 -29.640 1.00 93.88 107 VAL A CA 1
ATOM 838 C C . VAL A 1 107 ? 5.385 0.781 -28.952 1.00 93.88 107 VAL A C 1
ATOM 840 O O . VAL A 1 107 ? 4.572 1.699 -28.801 1.00 93.88 107 VAL A O 1
ATOM 843 N N . GLY A 1 108 ? 5.171 -0.450 -28.478 1.00 89.44 108 GLY A N 1
ATOM 844 C CA . GLY A 1 108 ? 4.009 -0.853 -27.686 1.00 89.44 108 GLY A CA 1
ATOM 845 C C . GLY A 1 108 ? 3.813 0.003 -26.434 1.00 89.44 108 GLY A C 1
ATOM 846 O O . GLY A 1 108 ? 2.689 0.418 -26.151 1.00 89.44 108 GLY A O 1
ATOM 847 N N . MET A 1 109 ? 4.906 0.376 -25.758 1.00 89.00 109 MET A N 1
ATOM 848 C CA . MET A 1 109 ? 4.860 1.245 -24.575 1.00 89.00 109 MET A CA 1
ATOM 849 C C . MET A 1 109 ? 4.272 2.631 -24.862 1.00 89.00 109 MET A C 1
ATOM 851 O O . MET A 1 109 ? 3.482 3.149 -24.076 1.00 89.00 109 MET A O 1
ATOM 855 N N . PHE A 1 110 ? 4.612 3.237 -26.003 1.00 88.94 110 PHE A N 1
ATOM 856 C CA . PHE A 1 110 ? 4.106 4.566 -26.380 1.00 88.94 110 PHE A CA 1
ATOM 857 C C . PHE A 1 110 ? 2.688 4.544 -26.955 1.00 88.94 110 PHE A C 1
ATOM 859 O O . PHE A 1 110 ? 2.076 5.595 -27.135 1.00 88.94 110 PHE A O 1
ATOM 866 N N . SER A 1 111 ? 2.169 3.355 -27.250 1.00 90.12 111 SER A N 1
ATOM 867 C CA . SER A 1 111 ? 0.826 3.147 -27.791 1.00 90.12 111 SER A CA 1
ATOM 868 C C . SER A 1 111 ? -0.132 2.495 -26.788 1.00 90.12 111 SER A C 1
ATOM 870 O O . SER A 1 111 ? -1.293 2.278 -27.120 1.00 90.12 111 SER A O 1
ATOM 872 N N . GLY A 1 112 ? 0.327 2.232 -25.557 1.00 85.62 112 GLY A N 1
ATOM 873 C CA . GLY A 1 112 ? -0.479 1.646 -24.485 1.00 85.62 112 GLY A CA 1
ATOM 874 C C . GLY A 1 112 ? -0.814 0.167 -24.690 1.00 85.62 112 GLY A C 1
ATOM 875 O O . GLY A 1 112 ? -1.796 -0.309 -24.129 1.00 85.62 112 GLY A O 1
ATOM 876 N N . HIS A 1 113 ? -0.037 -0.551 -25.506 1.00 88.31 113 HIS A N 1
ATOM 877 C CA . HIS A 1 113 ? -0.245 -1.980 -25.753 1.00 88.31 113 HIS A CA 1
ATOM 878 C C . HIS A 1 113 ? 0.298 -2.871 -24.629 1.00 88.31 113 HIS A C 1
ATOM 880 O O . HIS A 1 113 ? -0.113 -4.024 -24.543 1.00 88.31 113 HIS A O 1
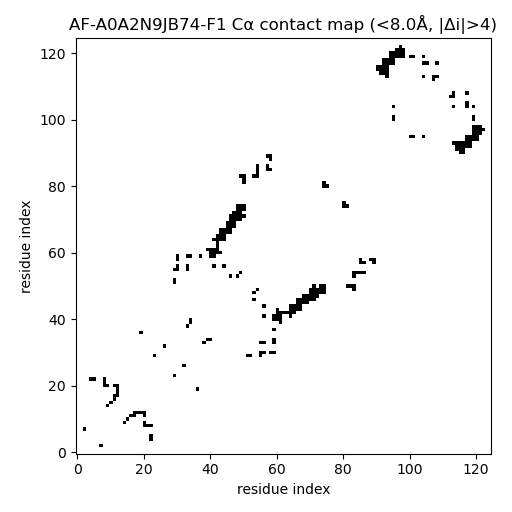ATOM 886 N N . ASN A 1 114 ? 1.201 -2.360 -23.787 1.00 85.62 114 ASN A N 1
ATOM 887 C CA . ASN A 1 114 ? 1.777 -3.120 -22.684 1.00 85.62 114 ASN A CA 1
ATOM 888 C C . ASN A 1 114 ? 0.867 -3.114 -21.449 1.00 85.62 114 ASN A C 1
ATOM 890 O O . ASN A 1 114 ? 0.327 -2.072 -21.065 1.00 85.62 114 ASN A O 1
ATOM 894 N N . VAL A 1 115 ? 0.769 -4.252 -20.763 1.00 80.06 115 VAL A N 1
ATOM 895 C CA . VAL A 1 115 ? 0.089 -4.346 -19.462 1.00 80.06 115 VAL A CA 1
ATOM 896 C C . VAL A 1 115 ? 1.124 -4.391 -18.342 1.00 80.06 115 VAL A C 1
ATOM 898 O O . VAL A 1 115 ? 1.717 -5.422 -18.047 1.00 80.06 115 VAL A O 1
ATOM 901 N N . GLY A 1 116 ? 1.329 -3.246 -17.690 1.00 80.50 116 GLY A N 1
ATOM 902 C CA . GLY A 1 116 ? 2.306 -3.110 -16.612 1.00 80.50 116 GLY A CA 1
ATOM 903 C C . GLY A 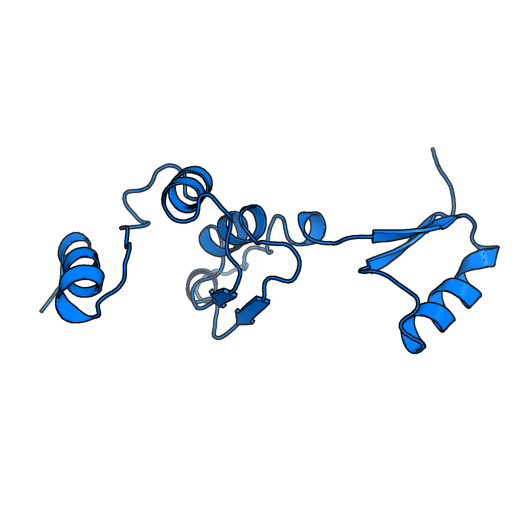1 116 ? 3.728 -2.870 -17.128 1.00 80.50 116 GLY A C 1
ATOM 904 O O . GLY A 1 116 ? 3.927 -2.129 -18.090 1.00 80.50 116 GLY A O 1
ATOM 905 N N . LYS A 1 117 ? 4.750 -3.404 -16.461 1.00 83.44 117 LYS A N 1
ATOM 906 C CA . LYS A 1 117 ? 6.156 -3.138 -16.793 1.00 83.44 117 LYS A CA 1
ATOM 907 C C . LYS A 1 117 ? 6.594 -3.987 -17.987 1.00 83.44 117 LYS A C 1
ATOM 909 O O . LYS A 1 117 ? 6.680 -5.203 -17.872 1.00 83.44 117 LYS A O 1
ATOM 914 N N . GLN A 1 118 ? 6.943 -3.346 -19.101 1.00 90.50 118 GLN A N 1
ATOM 915 C CA . GLN A 1 118 ? 7.513 -4.048 -20.252 1.00 90.50 118 GLN A CA 1
ATOM 916 C C . GLN A 1 118 ? 8.927 -4.561 -19.936 1.00 90.50 118 GLN A C 1
ATOM 918 O O . GLN A 1 118 ? 9.798 -3.793 -19.515 1.00 90.50 118 GLN A O 1
ATOM 923 N N . VAL A 1 119 ? 9.166 -5.846 -20.187 1.00 91.12 119 VAL A N 1
ATOM 924 C CA . VAL A 1 119 ? 10.463 -6.521 -20.062 1.00 91.12 119 VAL A CA 1
ATOM 925 C C . VAL A 1 119 ? 10.776 -7.256 -21.367 1.00 91.12 119 VAL A C 1
ATOM 927 O O . VAL A 1 119 ? 9.876 -7.789 -22.013 1.00 91.12 119 VAL A O 1
ATOM 930 N N . VAL A 1 120 ? 12.053 -7.282 -21.764 1.00 93.75 120 VAL A N 1
ATOM 931 C CA . VAL A 1 120 ? 12.541 -8.066 -22.910 1.00 93.75 120 VAL A CA 1
ATOM 932 C C . VAL A 1 120 ? 13.513 -9.129 -22.405 1.00 93.75 120 VAL A C 1
ATOM 934 O O . VAL A 1 120 ? 14.564 -8.799 -21.852 1.00 93.75 120 VAL A O 1
ATOM 937 N N . VAL A 1 121 ? 13.173 -10.404 -22.585 1.00 93.38 121 VAL A N 1
ATOM 938 C CA . VAL A 1 121 ? 14.021 -11.541 -22.205 1.00 93.38 121 VAL A CA 1
ATOM 939 C C . VAL A 1 121 ? 14.972 -11.852 -23.355 1.00 93.38 121 VAL A C 1
ATOM 941 O O . VAL A 1 121 ? 14.557 -12.365 -24.389 1.00 93.38 121 VAL A O 1
ATOM 944 N N . VAL A 1 122 ? 16.256 -11.542 -23.174 1.00 91.12 122 VAL A N 1
ATOM 945 C CA . VAL A 1 122 ? 17.293 -11.732 -24.207 1.00 91.12 122 VAL A CA 1
ATOM 946 C C . VAL A 1 122 ? 17.875 -13.148 -24.187 1.00 91.12 122 VAL A C 1
ATOM 948 O O . VAL A 1 122 ? 18.193 -13.700 -25.235 1.00 91.12 122 VAL A O 1
ATOM 951 N N . ALA A 1 123 ? 17.995 -13.745 -23.005 1.00 90.06 123 ALA A N 1
ATOM 952 C CA . ALA A 1 123 ? 18.411 -15.126 -22.814 1.00 90.06 123 ALA A CA 1
ATOM 953 C C . ALA A 1 123 ? 17.763 -15.667 -21.536 1.00 90.06 123 ALA A C 1
ATOM 955 O O . ALA A 1 123 ? 17.545 -14.914 -20.583 1.00 90.06 123 ALA A O 1
ATOM 956 N N . ARG A 1 124 ? 17.458 -16.964 -21.527 1.00 82.00 124 ARG A N 1
ATOM 957 C CA . ARG A 1 124 ? 17.123 -17.716 -20.315 1.00 82.00 124 ARG A CA 1
ATOM 958 C C . ARG A 1 124 ? 18.330 -18.586 -19.97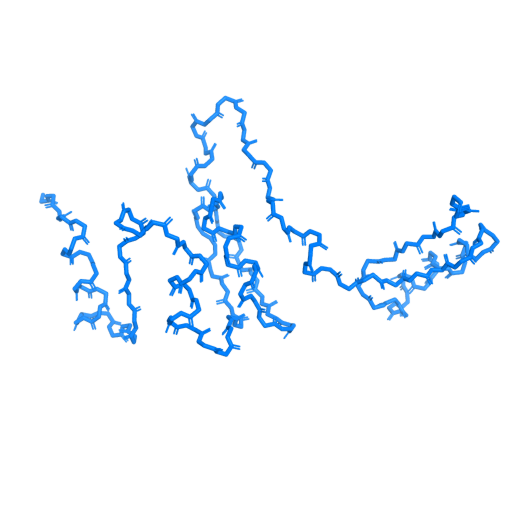8 1.00 82.00 124 ARG A C 1
ATOM 960 O O . ARG A 1 124 ? 18.990 -19.059 -20.903 1.00 82.00 124 ARG A O 1
ATOM 967 N N . GLU A 1 125 ? 18.640 -18.702 -18.689 1.00 66.69 125 GLU A N 1
ATOM 968 C CA . GLU A 1 125 ? 19.661 -19.642 -18.201 1.00 66.69 125 GLU A CA 1
ATOM 969 C C . GLU A 1 125 ? 19.338 -21.086 -18.603 1.00 66.69 125 GLU A C 1
ATOM 971 O O . GLU A 1 125 ? 18.132 -21.436 -18.644 1.00 66.69 125 GLU A O 1
#

Mean predicted aligned error: 9.65 Å

Radius of gyration: 19.57 Å; Cα contacts (8 Å, |Δi|>4): 155; chains: 1; bounding box: 37×38×58 Å